Protein AF-A0A432G7M2-F1 (afdb_monomer_lite)

pLDDT: mean 90.95, std 13.34, range [47.59, 98.5]

Radius of gyration: 16.48 Å; chains: 1; bounding box: 53×27×37 Å

Sequence (87 aa):
RYYGSASSTPVSVFPTLIKLSKHHLSKLDNRGREVNFERLLGEIIDGIGDFPTHLSLEDQGRFAIGYYHQRQDFFKKREPETQGENP

Secondary structure (DSSP, 8-state):
--HHHHHH-HHHHHHHHHHHHHHHHTT-S-HHHHHHHHHHHHHHHHT-----S---HHHHHHHHHHHHHHHHHHHS-----------

Structure (mmCIF, N/CA/C/O backbone):
data_AF-A0A432G7M2-F1
#
_entry.id   AF-A0A432G7M2-F1
#
loop_
_atom_site.group_PDB
_atom_site.id
_atom_site.type_symbol
_atom_site.label_atom_id
_atom_site.label_alt_id
_atom_site.label_comp_id
_atom_site.label_asym_id
_atom_site.label_entity_id
_atom_site.label_seq_id
_atom_site.pdbx_PDB_ins_code
_atom_site.Cartn_x
_atom_site.Cartn_y
_atom_site.Cartn_z
_atom_site.occupancy
_atom_site.B_iso_or_equiv
_atom_site.auth_seq_id
_atom_site.auth_comp_id
_atom_site.auth_asym_id
_atom_site.auth_atom_id
_atom_site.pdbx_PDB_model_num
ATOM 1 N N . ARG A 1 1 ? 9.802 4.537 5.353 1.00 77.62 1 ARG A N 1
ATOM 2 C CA . ARG A 1 1 ? 11.012 3.680 5.253 1.00 77.62 1 ARG A CA 1
ATOM 3 C C . ARG A 1 1 ? 10.916 2.643 4.130 1.00 77.62 1 ARG A C 1
ATOM 5 O O . ARG A 1 1 ? 11.875 2.532 3.391 1.00 77.62 1 ARG A O 1
ATOM 12 N N . TYR A 1 2 ? 9.793 1.938 3.954 1.00 95.19 2 TYR A N 1
ATOM 13 C CA . TYR A 1 2 ? 9.667 0.841 2.973 1.00 95.19 2 TYR A CA 1
ATOM 14 C C . TYR A 1 2 ? 9.069 1.219 1.612 1.00 95.19 2 TYR A C 1
ATOM 16 O O . TYR A 1 2 ? 8.899 0.351 0.769 1.00 95.19 2 TYR A O 1
ATO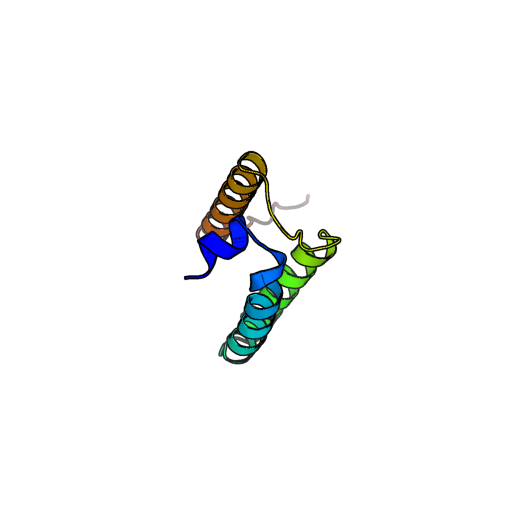M 24 N N . TYR A 1 3 ? 8.740 2.494 1.390 1.00 96.69 3 TYR A N 1
ATOM 25 C CA . TYR A 1 3 ? 8.066 2.923 0.164 1.00 96.69 3 TYR A CA 1
ATOM 26 C C . TYR A 1 3 ? 8.891 2.608 -1.091 1.00 96.69 3 TYR A C 1
ATOM 28 O O . TYR A 1 3 ? 8.375 1.980 -2.002 1.00 96.69 3 TYR A O 1
ATOM 36 N N . GLY A 1 4 ? 10.181 2.966 -1.105 1.00 96.81 4 GLY A N 1
ATOM 37 C CA . GLY A 1 4 ? 11.030 2.748 -2.280 1.00 96.81 4 GLY A CA 1
ATOM 38 C C . GLY A 1 4 ? 11.187 1.270 -2.647 1.00 96.81 4 GLY A C 1
ATOM 39 O O . GLY A 1 4 ? 11.095 0.920 -3.818 1.00 96.81 4 GLY A O 1
ATOM 40 N N . SER A 1 5 ? 11.362 0.384 -1.662 1.00 96.88 5 SER A N 1
ATOM 41 C CA . SER A 1 5 ? 11.409 -1.062 -1.918 1.00 96.88 5 SER A CA 1
ATOM 42 C C . SER A 1 5 ? 10.032 -1.630 -2.267 1.00 96.88 5 SER A C 1
ATOM 44 O O . SER A 1 5 ? 9.947 -2.536 -3.078 1.00 96.88 5 SER A O 1
ATOM 46 N N . ALA A 1 6 ? 8.942 -1.088 -1.716 1.00 97.62 6 ALA A N 1
ATOM 47 C CA . ALA A 1 6 ? 7.590 -1.539 -2.050 1.00 97.62 6 ALA A CA 1
ATOM 48 C C . ALA A 1 6 ? 7.205 -1.179 -3.486 1.00 97.62 6 ALA A C 1
ATOM 50 O O . ALA A 1 6 ? 6.558 -1.981 -4.148 1.00 97.62 6 ALA A O 1
ATOM 51 N N . SER A 1 7 ? 7.633 -0.012 -3.972 1.00 97.81 7 SER A N 1
ATOM 52 C CA . SER A 1 7 ? 7.382 0.401 -5.349 1.00 97.81 7 SER A CA 1
ATOM 53 C C . SER A 1 7 ? 8.343 -0.253 -6.343 1.00 97.81 7 SER A C 1
ATOM 55 O O . SER A 1 7 ? 7.955 -0.443 -7.480 1.00 97.81 7 SER A O 1
ATOM 57 N N . SER A 1 8 ? 9.577 -0.608 -5.965 1.00 97.69 8 SER A N 1
ATOM 58 C CA . SER A 1 8 ? 10.563 -1.180 -6.907 1.00 97.69 8 SER A CA 1
ATOM 59 C C . SER A 1 8 ? 10.671 -2.705 -6.874 1.00 97.69 8 SER A C 1
ATOM 61 O O . SER A 1 8 ? 10.78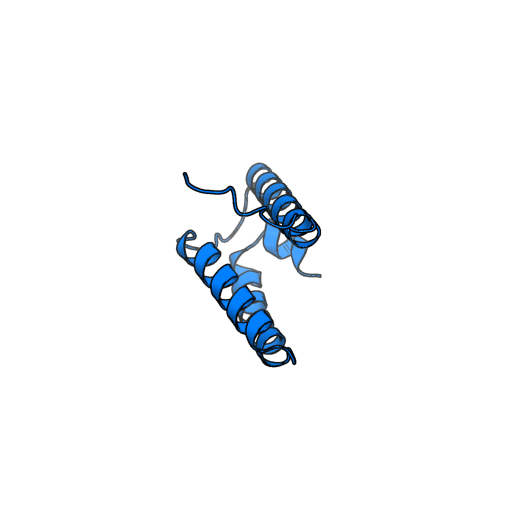9 -3.315 -7.934 1.00 97.69 8 SER A O 1
ATOM 63 N N . THR A 1 9 ? 10.621 -3.326 -5.691 1.00 97.88 9 THR A N 1
ATOM 64 C CA . THR A 1 9 ? 10.783 -4.775 -5.466 1.00 97.88 9 THR A CA 1
ATOM 65 C C . THR A 1 9 ? 9.726 -5.337 -4.500 1.00 97.88 9 THR A C 1
ATOM 67 O O . THR A 1 9 ? 10.062 -5.769 -3.387 1.00 97.88 9 THR A O 1
ATOM 70 N N . PRO A 1 10 ? 8.436 -5.364 -4.895 1.00 97.56 10 PRO A N 1
ATOM 71 C CA . PRO A 1 10 ? 7.316 -5.695 -4.008 1.00 97.56 10 PRO A CA 1
ATOM 72 C C . PRO A 1 10 ? 7.503 -6.982 -3.194 1.00 97.56 10 PRO A C 1
ATOM 74 O O . PRO A 1 10 ? 7.336 -6.968 -1.968 1.00 97.56 10 PRO A O 1
ATOM 77 N N . VAL A 1 11 ? 7.916 -8.075 -3.847 1.00 97.56 11 VAL A N 1
ATOM 78 C CA . VAL A 1 11 ? 8.076 -9.394 -3.207 1.00 97.56 11 VAL A CA 1
ATOM 79 C C . VAL A 1 11 ? 9.016 -9.367 -1.996 1.00 97.56 11 VAL A C 1
ATOM 81 O O . VAL A 1 11 ? 8.824 -10.111 -1.037 1.00 97.56 11 VAL A O 1
ATOM 84 N N . SER A 1 12 ? 10.015 -8.479 -2.004 1.00 96.81 12 SER A N 1
ATOM 85 C CA . SER A 1 12 ? 11.035 -8.407 -0.955 1.00 96.81 12 SER A CA 1
ATOM 86 C C . SER A 1 12 ? 10.521 -7.792 0.350 1.00 96.81 12 SER A C 1
ATOM 88 O O . SER A 1 12 ? 11.118 -7.996 1.408 1.00 96.81 12 SER A O 1
ATOM 90 N N . VAL A 1 13 ? 9.419 -7.032 0.300 1.00 97.69 13 VAL A N 1
ATOM 91 C CA . VAL A 1 13 ? 9.003 -6.176 1.419 1.00 97.69 13 VAL A CA 1
ATOM 92 C C . VAL A 1 13 ? 7.549 -6.353 1.839 1.00 97.69 13 VAL A C 1
ATOM 94 O O . VAL A 1 13 ? 7.265 -6.263 3.036 1.00 97.69 13 VAL A O 1
ATOM 97 N N . PHE A 1 14 ? 6.627 -6.651 0.916 1.00 97.06 14 PHE A N 1
ATOM 98 C CA . PHE A 1 14 ? 5.209 -6.803 1.256 1.00 97.06 14 PHE A CA 1
ATOM 99 C C . PHE A 1 14 ? 4.921 -7.915 2.275 1.00 97.06 14 PHE A C 1
ATOM 101 O O . PHE A 1 14 ? 4.142 -7.646 3.192 1.00 97.06 14 PHE A O 1
ATOM 108 N N . PRO A 1 15 ? 5.586 -9.092 2.250 1.00 95.44 15 PRO A N 1
ATOM 109 C CA . PRO A 1 15 ? 5.406 -10.097 3.302 1.00 95.44 15 PRO A CA 1
ATOM 110 C C . PRO A 1 15 ? 5.714 -9.548 4.703 1.00 95.44 15 PRO A C 1
ATOM 112 O O . PRO A 1 15 ? 4.979 -9.788 5.663 1.00 95.44 15 PRO A O 1
ATOM 115 N N . THR A 1 16 ? 6.772 -8.740 4.814 1.00 96.75 16 THR A N 1
ATOM 116 C CA . THR A 1 16 ? 7.153 -8.085 6.071 1.00 96.75 16 THR A CA 1
ATOM 117 C C . THR A 1 16 ? 6.132 -7.021 6.469 1.00 96.75 16 THR A C 1
ATOM 119 O O . THR A 1 16 ? 5.713 -6.985 7.624 1.00 96.75 16 THR A O 1
ATOM 122 N N . LEU A 1 17 ? 5.691 -6.178 5.528 1.00 96.12 17 LEU A N 1
ATOM 123 C CA . LEU A 1 17 ? 4.690 -5.139 5.793 1.00 96.12 17 LEU A CA 1
ATOM 124 C C . LEU A 1 17 ? 3.351 -5.724 6.249 1.00 96.12 17 LEU A C 1
ATOM 126 O O . LEU A 1 17 ? 2.771 -5.200 7.194 1.00 96.12 17 LEU A O 1
ATOM 130 N N . ILE A 1 18 ? 2.893 -6.821 5.644 1.00 95.56 18 ILE A N 1
ATOM 131 C CA . ILE A 1 18 ? 1.651 -7.508 6.031 1.00 95.56 18 ILE A CA 1
ATOM 132 C C . ILE A 1 18 ? 1.781 -8.120 7.432 1.00 95.56 18 ILE A C 1
ATOM 134 O O . ILE A 1 18 ? 0.857 -8.054 8.240 1.00 95.56 18 ILE A O 1
ATOM 138 N N . LYS A 1 19 ? 2.940 -8.695 7.775 1.00 95.38 19 LYS A N 1
ATOM 139 C CA . LYS A 1 19 ? 3.174 -9.199 9.136 1.00 95.38 19 LYS A CA 1
ATOM 140 C C . LYS A 1 19 ? 3.157 -8.066 10.167 1.00 95.38 19 LYS A C 1
ATOM 142 O O . LYS A 1 19 ? 2.564 -8.209 11.235 1.00 95.38 19 LYS A O 1
ATOM 147 N N . LEU A 1 20 ? 3.802 -6.945 9.846 1.00 95.81 20 LEU A N 1
ATOM 148 C CA . LEU A 1 20 ? 3.833 -5.769 10.712 1.00 95.81 20 LEU A CA 1
ATOM 149 C C . LEU A 1 20 ? 2.449 -5.130 10.847 1.00 95.81 20 LEU A C 1
ATOM 151 O O . LEU A 1 20 ? 2.089 -4.739 11.955 1.00 95.81 20 LEU A O 1
ATOM 155 N N . SER A 1 21 ? 1.663 -5.057 9.767 1.00 93.88 21 SER A N 1
ATOM 156 C CA . SER A 1 21 ? 0.318 -4.480 9.808 1.00 93.88 21 SER A CA 1
ATOM 157 C C . SER A 1 21 ? -0.565 -5.235 10.794 1.00 93.88 21 SER A C 1
ATOM 159 O O . SER A 1 21 ? -1.118 -4.598 11.681 1.00 93.88 21 SER A O 1
ATOM 161 N N . LYS A 1 22 ? -0.591 -6.574 10.753 1.00 92.06 22 LYS A N 1
ATOM 162 C CA . LYS A 1 22 ? -1.340 -7.400 11.719 1.00 92.06 22 LYS A CA 1
ATOM 163 C C . LYS A 1 22 ? -0.969 -7.089 13.173 1.00 92.06 22 LYS A C 1
ATO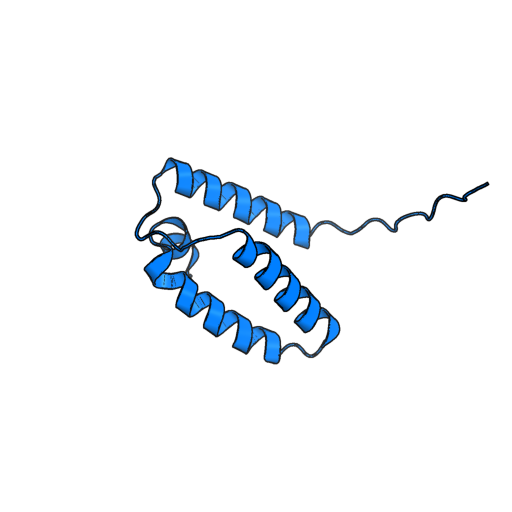M 165 O O . LYS A 1 22 ? -1.842 -6.866 14.002 1.00 92.06 22 LYS A O 1
ATOM 170 N N . HIS A 1 23 ? 0.328 -7.006 13.475 1.00 93.81 23 HIS A N 1
ATOM 171 C CA . HIS A 1 23 ? 0.804 -6.678 14.824 1.00 93.81 23 HIS A CA 1
ATOM 172 C C . HIS A 1 23 ? 0.472 -5.237 15.257 1.00 93.81 23 HIS A C 1
ATOM 174 O O . HIS A 1 23 ? 0.312 -4.969 16.445 1.00 93.81 23 HIS A O 1
ATOM 180 N N . HIS A 1 24 ? 0.399 -4.286 14.324 1.00 94.12 24 HIS A N 1
ATOM 181 C CA . HIS A 1 24 ? -0.025 -2.920 14.635 1.00 94.12 24 HIS A CA 1
ATOM 182 C C . HIS A 1 24 ? -1.541 -2.812 14.812 1.00 94.12 24 HIS A C 1
ATOM 184 O O . HIS A 1 24 ? -1.987 -2.114 15.720 1.00 94.12 24 HIS A O 1
ATOM 190 N N . LEU A 1 25 ? -2.319 -3.514 13.985 1.00 94.31 25 LEU A N 1
ATOM 191 C CA . LEU A 1 25 ? -3.777 -3.546 14.066 1.00 94.31 25 LEU A CA 1
ATOM 192 C C . LEU A 1 25 ? -4.246 -4.123 15.404 1.00 94.31 25 LEU A C 1
ATOM 194 O O . LEU A 1 25 ? -5.073 -3.496 16.060 1.00 94.31 25 LEU A O 1
ATOM 198 N N . SER A 1 26 ? -3.615 -5.198 15.885 1.00 92.12 26 SER A N 1
ATOM 199 C CA . SER A 1 26 ? -3.940 -5.802 17.186 1.00 92.12 26 SER A CA 1
ATOM 200 C C . SER A 1 26 ? -3.652 -4.903 18.398 1.00 92.12 26 SER A C 1
ATOM 202 O O . SER A 1 26 ? -3.963 -5.273 19.527 1.00 92.12 26 SER A O 1
ATOM 204 N N . LYS A 1 27 ? -2.979 -3.761 18.199 1.00 94.94 27 LYS A N 1
ATOM 205 C C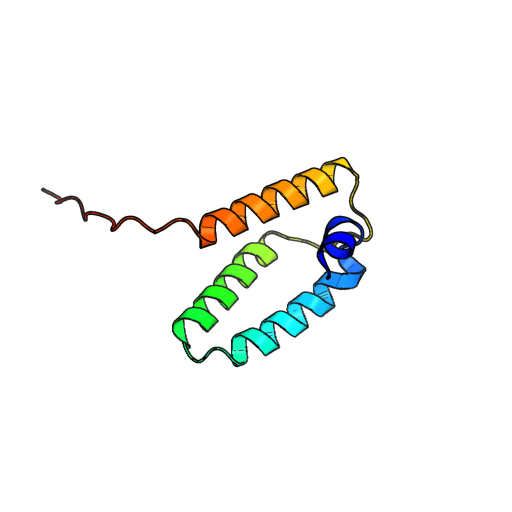A . LYS A 1 27 ? -2.683 -2.764 19.242 1.00 94.94 27 LYS A CA 1
ATOM 206 C C . LYS A 1 27 ? -3.601 -1.547 19.181 1.00 94.94 27 LYS A C 1
ATOM 208 O O . LYS A 1 27 ? -3.386 -0.596 19.924 1.00 94.94 27 LYS A O 1
ATOM 213 N N . LEU A 1 28 ? -4.572 -1.527 18.271 1.00 94.50 28 LEU A N 1
ATOM 214 C CA . LEU A 1 28 ? -5.549 -0.451 18.215 1.00 94.50 28 LEU A CA 1
ATOM 215 C C . LEU A 1 28 ? -6.546 -0.599 19.366 1.00 94.50 28 LEU A C 1
ATOM 217 O O . LEU A 1 28 ? -7.210 -1.621 19.489 1.00 94.50 28 LEU A O 1
ATOM 221 N N . ASP A 1 29 ? -6.738 0.466 20.142 1.00 94.75 29 ASP A N 1
ATOM 222 C CA . ASP A 1 29 ? -7.722 0.474 21.237 1.00 94.75 29 ASP A CA 1
ATOM 223 C C . ASP A 1 29 ? -9.176 0.393 20.734 1.00 94.75 29 ASP A C 1
ATOM 225 O O . ASP A 1 29 ? -10.100 0.059 21.472 1.00 94.75 29 ASP A O 1
ATOM 229 N N . ASN A 1 30 ? -9.404 0.728 19.460 1.00 95.75 30 ASN A N 1
ATOM 230 C CA . ASN A 1 30 ? -10.723 0.706 18.841 1.00 95.75 30 ASN A CA 1
ATOM 231 C C . ASN A 1 30 ? -10.877 -0.529 17.947 1.00 95.75 30 ASN A C 1
ATOM 233 O O . ASN A 1 30 ? -10.434 -0.530 16.794 1.00 95.75 30 ASN A O 1
ATOM 237 N N . ARG A 1 31 ? -11.600 -1.526 18.465 1.00 93.38 31 ARG A N 1
ATOM 238 C CA . ARG A 1 31 ? -11.887 -2.789 17.773 1.00 93.38 31 ARG A CA 1
ATOM 239 C C . ARG A 1 31 ? -12.596 -2.601 16.428 1.00 93.38 31 ARG A C 1
ATOM 241 O O . ARG A 1 31 ? -12.317 -3.324 15.481 1.00 93.38 31 ARG A O 1
ATOM 248 N N . GLY A 1 32 ? -13.480 -1.609 16.309 1.00 95.94 32 GLY A N 1
ATOM 249 C CA . GLY A 1 32 ? -14.153 -1.302 15.044 1.00 95.94 32 GLY A CA 1
ATOM 250 C C . GLY A 1 32 ? -13.181 -0.812 13.965 1.00 95.94 32 GLY A C 1
ATOM 251 O O . GLY A 1 32 ? -13.276 -1.226 12.812 1.00 95.94 32 GLY A O 1
ATOM 252 N N . ARG A 1 33 ? -12.203 0.030 14.329 1.00 94.50 33 ARG A N 1
ATOM 253 C CA . ARG A 1 33 ? -11.145 0.467 13.401 1.00 94.50 33 ARG A CA 1
ATOM 254 C C . ARG A 1 33 ? -10.231 -0.679 12.992 1.00 94.50 33 ARG A C 1
ATOM 256 O O . ARG A 1 33 ? -9.870 -0.750 11.823 1.00 94.50 33 ARG A O 1
ATOM 263 N N . GLU A 1 34 ? -9.889 -1.559 13.925 1.00 95.81 34 GLU A N 1
ATOM 264 C CA . GLU A 1 34 ? -9.113 -2.765 13.635 1.00 95.81 34 GLU A CA 1
ATOM 265 C C . GLU A 1 34 ? -9.803 -3.627 12.569 1.00 95.81 34 GLU A C 1
ATOM 267 O O . GLU A 1 34 ? -9.231 -3.841 11.503 1.00 95.81 34 GLU A O 1
ATOM 272 N N . VAL A 1 35 ? -11.067 -4.004 12.797 1.00 95.94 35 VAL A N 1
ATOM 273 C CA . VAL A 1 35 ? -11.862 -4.807 11.850 1.00 95.94 35 VAL A CA 1
ATOM 274 C C . VAL A 1 35 ? -11.987 -4.115 10.489 1.00 95.94 35 VAL A C 1
ATOM 276 O O . VAL A 1 35 ? -11.843 -4.756 9.450 1.00 95.94 35 VAL A O 1
ATOM 279 N N . ASN A 1 36 ? -12.213 -2.799 10.469 1.00 96.06 36 ASN A N 1
ATOM 280 C CA . ASN A 1 36 ? -12.327 -2.047 9.219 1.00 96.06 36 ASN A CA 1
ATOM 281 C C . ASN A 1 36 ? -11.031 -2.062 8.397 1.00 96.06 36 ASN A C 1
ATOM 283 O O . ASN A 1 36 ? -11.094 -2.200 7.176 1.00 96.06 36 ASN A O 1
ATOM 287 N N . PHE A 1 37 ? -9.868 -1.923 9.038 1.00 96.06 37 PHE A N 1
ATOM 288 C CA . PHE A 1 37 ? -8.587 -1.981 8.337 1.00 96.06 37 PHE A 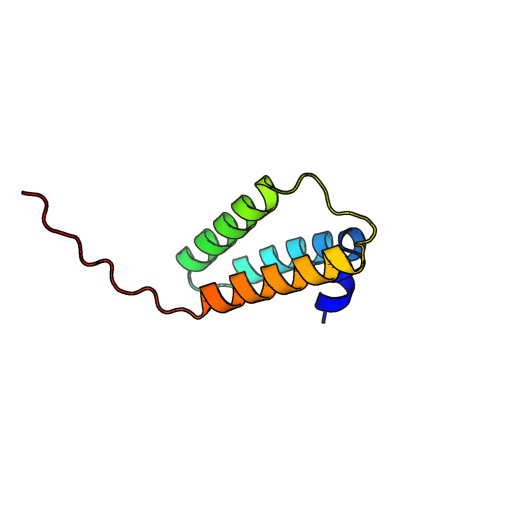CA 1
ATOM 289 C C . PHE A 1 37 ? -8.214 -3.401 7.908 1.00 96.06 37 PHE A C 1
ATOM 291 O O . PHE A 1 37 ? -7.660 -3.561 6.822 1.00 96.06 37 PHE A O 1
ATOM 298 N N . GLU A 1 38 ? -8.535 -4.424 8.707 1.00 95.81 38 GLU A N 1
ATOM 299 C CA . GLU A 1 38 ? -8.359 -5.822 8.296 1.00 95.81 38 GLU A CA 1
ATOM 300 C C . GLU A 1 38 ? -9.206 -6.150 7.065 1.00 95.81 38 GLU A C 1
ATOM 302 O O . GLU A 1 38 ? -8.686 -6.717 6.103 1.00 95.81 38 GLU A O 1
ATOM 307 N N . ARG A 1 39 ? -10.478 -5.725 7.052 1.00 96.81 39 ARG A N 1
ATOM 308 C CA . ARG A 1 39 ? -11.369 -5.892 5.897 1.00 96.81 39 ARG A CA 1
ATOM 309 C C . ARG A 1 39 ? -10.821 -5.182 4.660 1.00 96.81 39 ARG A C 1
ATOM 311 O O . ARG A 1 39 ? -10.717 -5.806 3.613 1.00 96.81 39 ARG A O 1
ATOM 318 N N . LEU A 1 40 ? -10.420 -3.914 4.791 1.00 96.62 40 LEU A N 1
ATOM 319 C CA . LEU A 1 40 ? -9.856 -3.146 3.677 1.00 96.62 40 LEU A CA 1
ATOM 320 C C . LEU A 1 40 ? -8.590 -3.804 3.107 1.00 96.62 40 LEU A C 1
ATOM 322 O O . LEU A 1 40 ? -8.421 -3.872 1.894 1.00 96.62 40 LEU A O 1
ATOM 326 N N . LEU A 1 41 ? -7.698 -4.299 3.972 1.00 95.94 41 LEU A N 1
ATOM 327 C CA . LEU A 1 41 ? -6.508 -5.021 3.527 1.00 95.94 41 LEU A CA 1
ATOM 328 C C . LEU A 1 41 ? -6.887 -6.305 2.778 1.00 95.94 41 LEU A C 1
ATOM 330 O O . LEU A 1 41 ? -6.297 -6.584 1.739 1.00 95.94 41 LEU A O 1
ATOM 334 N N . GLY A 1 42 ? -7.863 -7.062 3.287 1.00 95.69 42 GLY A N 1
ATOM 335 C CA . GLY A 1 42 ? -8.374 -8.266 2.634 1.00 95.69 42 GLY A CA 1
ATOM 336 C C . GLY A 1 42 ? -8.934 -7.985 1.240 1.00 95.69 42 GLY A C 1
ATOM 337 O O . GLY A 1 42 ? -8.530 -8.643 0.291 1.00 95.69 42 GLY A O 1
ATOM 338 N N . GLU A 1 43 ? -9.779 -6.963 1.103 1.00 96.88 43 GLU A N 1
ATOM 339 C CA . GLU A 1 43 ? -10.394 -6.565 -0.174 1.00 96.88 43 GLU A CA 1
ATOM 340 C C . GLU A 1 43 ? -9.364 -6.154 -1.229 1.00 96.88 43 GLU A C 1
ATOM 342 O O . GLU A 1 43 ? -9.496 -6.507 -2.396 1.00 96.88 43 GLU A O 1
ATOM 347 N N . ILE A 1 44 ? -8.313 -5.435 -0.826 1.00 95.69 44 ILE A N 1
ATOM 348 C CA . ILE A 1 44 ? -7.238 -5.048 -1.748 1.00 95.69 44 ILE A CA 1
ATOM 349 C C . ILE A 1 44 ? -6.427 -6.274 -2.181 1.00 95.69 44 ILE A C 1
ATOM 351 O O . ILE A 1 44 ? -6.101 -6.402 -3.358 1.00 95.69 44 ILE A O 1
ATOM 355 N N . ILE A 1 45 ? -6.077 -7.159 -1.241 1.00 94.69 45 ILE A N 1
ATOM 356 C CA . ILE A 1 45 ? -5.249 -8.341 -1.523 1.00 94.69 45 ILE A CA 1
ATOM 357 C C . ILE A 1 45 ? -6.005 -9.376 -2.362 1.00 94.69 45 ILE A C 1
ATOM 359 O O . ILE A 1 45 ? -5.377 -10.024 -3.189 1.00 94.69 45 ILE A O 1
ATOM 363 N N . ASP A 1 46 ? -7.324 -9.502 -2.206 1.00 96.44 46 ASP A N 1
ATOM 364 C CA . ASP A 1 46 ? -8.159 -10.414 -3.006 1.00 96.44 46 ASP A CA 1
ATOM 365 C C . ASP A 1 46 ? -8.060 -10.130 -4.517 1.00 96.44 46 ASP A C 1
ATOM 367 O O . ASP A 1 46 ? -8.063 -11.043 -5.338 1.00 96.44 46 ASP A O 1
ATOM 371 N N . GLY A 1 47 ? -7.867 -8.861 -4.891 1.00 94.50 47 GLY A N 1
ATOM 372 C CA . GLY A 1 47 ? -7.641 -8.450 -6.279 1.00 94.50 47 GLY A CA 1
ATOM 373 C C . GLY A 1 47 ? -6.209 -8.643 -6.796 1.00 94.50 47 GLY A C 1
ATOM 374 O O . GLY A 1 47 ? -5.938 -8.300 -7.947 1.00 94.50 47 GLY A O 1
ATOM 375 N N . ILE A 1 48 ? -5.276 -9.138 -5.976 1.00 93.00 48 ILE A N 1
ATOM 376 C CA . ILE A 1 48 ? -3.849 -9.256 -6.308 1.00 93.00 48 ILE A CA 1
ATOM 377 C C . ILE A 1 48 ? -3.454 -10.735 -6.341 1.00 93.00 48 ILE A C 1
ATOM 379 O O . ILE A 1 48 ? -3.423 -11.406 -5.314 1.00 93.00 48 ILE A O 1
ATOM 383 N N . GLY A 1 49 ? -3.097 -11.238 -7.528 1.00 93.56 49 GLY A N 1
ATOM 384 C CA . GLY A 1 49 ? -2.702 -12.640 -7.707 1.00 93.56 49 GLY A CA 1
ATOM 385 C C . GLY A 1 49 ? -1.351 -12.990 -7.073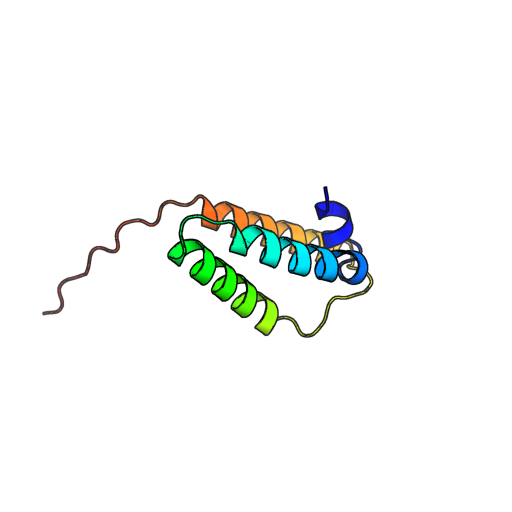 1.00 93.56 49 GLY A C 1
ATOM 386 O O . GLY A 1 49 ? -1.218 -14.027 -6.425 1.00 93.56 49 GLY A O 1
ATOM 387 N N . ASP A 1 50 ? -0.348 -12.130 -7.242 1.00 94.62 50 ASP A N 1
ATOM 388 C CA . ASP A 1 50 ? 0.991 -12.296 -6.682 1.00 94.62 50 ASP A CA 1
ATOM 389 C C . ASP A 1 50 ? 1.714 -10.949 -6.485 1.00 94.62 50 ASP A C 1
ATOM 391 O O . ASP A 1 50 ? 1.252 -9.888 -6.910 1.00 94.62 50 ASP A O 1
ATOM 395 N N . PHE A 1 51 ? 2.860 -10.981 -5.793 1.00 96.06 51 PHE A N 1
ATOM 396 C CA . PHE A 1 51 ? 3.760 -9.830 -5.698 1.00 96.06 51 PHE A CA 1
ATOM 397 C C . PHE A 1 51 ? 4.949 -10.025 -6.643 1.00 96.06 51 PHE A C 1
ATOM 399 O O . PHE A 1 51 ? 5.739 -10.949 -6.422 1.00 96.06 51 PHE A O 1
ATOM 406 N N . PRO A 1 52 ? 5.143 -9.145 -7.641 1.00 96.56 52 PRO A N 1
ATOM 407 C CA . PRO A 1 52 ? 6.223 -9.305 -8.601 1.00 96.56 52 PRO A CA 1
ATOM 408 C C . PRO A 1 52 ? 7.592 -9.047 -7.960 1.00 96.56 52 PRO A C 1
ATOM 410 O O . PRO A 1 52 ? 7.729 -8.325 -6.962 1.00 96.56 52 PRO A O 1
ATOM 413 N N . THR A 1 53 ? 8.633 -9.625 -8.562 1.00 97.62 53 THR A N 1
ATOM 414 C CA . THR A 1 53 ? 10.026 -9.438 -8.127 1.00 97.62 53 THR A CA 1
ATOM 415 C C . THR A 1 53 ? 10.501 -8.004 -8.335 1.00 97.62 53 THR A C 1
ATOM 417 O O . THR A 1 53 ? 11.192 -7.462 -7.472 1.00 97.62 53 THR A O 1
ATOM 420 N N . HIS A 1 54 ? 10.077 -7.382 -9.437 1.00 98.19 54 HIS A N 1
ATOM 421 C CA . HIS A 1 54 ? 10.372 -6.002 -9.799 1.00 98.19 54 HIS A CA 1
ATOM 422 C C . HIS A 1 54 ? 9.174 -5.351 -10.493 1.00 98.19 54 HIS A C 1
ATOM 424 O O . HIS A 1 54 ? 8.443 -6.020 -11.220 1.00 98.19 54 HIS A O 1
ATOM 430 N N . LEU A 1 55 ? 9.012 -4.040 -10.313 1.00 97.88 55 LEU A N 1
ATOM 431 C CA . LEU A 1 55 ? 8.085 -3.226 -11.103 1.00 97.88 55 LEU A CA 1
ATOM 432 C C . LEU A 1 55 ? 8.845 -2.374 -12.122 1.00 97.88 55 LEU A C 1
ATOM 434 O O . LEU A 1 55 ? 9.911 -1.827 -11.817 1.00 97.88 55 LEU A O 1
ATOM 438 N N . SER A 1 56 ? 8.271 -2.225 -13.318 1.00 98.25 56 SER A N 1
ATOM 439 C CA . SER A 1 56 ? 8.762 -1.277 -14.322 1.00 98.25 56 SER A CA 1
ATOM 440 C C . SER A 1 56 ? 8.685 0.165 -13.793 1.00 98.25 56 SER A C 1
ATOM 442 O O . SER A 1 56 ? 8.004 0.438 -12.804 1.00 98.25 56 SER A O 1
ATOM 444 N N . LEU A 1 57 ? 9.366 1.122 -14.435 1.00 98.06 57 LEU A N 1
ATOM 445 C CA . LEU A 1 57 ? 9.242 2.537 -14.045 1.00 98.06 57 LEU A CA 1
ATOM 446 C C . LEU A 1 57 ? 7.810 3.065 -14.219 1.00 98.06 57 LEU A C 1
ATOM 448 O O . LEU A 1 57 ? 7.357 3.893 -13.429 1.00 98.06 57 LEU A O 1
ATOM 452 N N . GLU A 1 58 ? 7.088 2.572 -15.225 1.00 98.50 58 GLU A N 1
ATOM 453 C CA . GLU A 1 58 ? 5.685 2.925 -15.437 1.00 98.50 58 GLU A CA 1
ATOM 454 C C . GLU A 1 58 ? 4.810 2.397 -14.292 1.00 98.50 58 GLU A C 1
ATOM 456 O O . GLU A 1 58 ? 4.036 3.154 -13.702 1.00 98.50 58 GLU A O 1
ATOM 461 N N . ASP A 1 59 ? 4.988 1.132 -13.907 1.00 98.06 59 ASP A N 1
ATOM 462 C CA . ASP A 1 59 ? 4.233 0.527 -12.805 1.00 98.06 59 ASP A CA 1
ATOM 463 C C . ASP A 1 59 ? 4.614 1.118 -11.447 1.00 98.06 59 ASP A C 1
ATOM 465 O O . ASP A 1 59 ? 3.761 1.262 -10.575 1.00 98.06 59 ASP A O 1
ATOM 469 N N . GLN A 1 60 ? 5.866 1.547 -11.274 1.00 98.44 60 GLN A N 1
ATOM 470 C CA . GLN A 1 60 ? 6.292 2.363 -10.134 1.00 98.44 60 GLN A CA 1
ATOM 471 C C . GLN A 1 60 ? 5.517 3.686 -10.064 1.00 98.44 60 GLN A C 1
ATOM 473 O O . GLN A 1 60 ? 5.100 4.108 -8.981 1.00 98.44 60 GLN A O 1
ATOM 478 N N . GLY A 1 61 ? 5.277 4.324 -11.213 1.00 98.44 61 GLY A N 1
ATOM 479 C CA . GLY A 1 61 ? 4.405 5.491 -11.322 1.00 98.44 61 GLY A CA 1
ATOM 480 C C . GLY A 1 61 ? 2.960 5.169 -10.933 1.00 98.44 61 GLY A C 1
ATOM 481 O O . GLY A 1 61 ? 2.377 5.864 -10.100 1.00 98.44 61 GLY A O 1
ATOM 482 N N . ARG A 1 62 ? 2.394 4.075 -11.460 1.00 98.31 62 ARG A N 1
ATOM 483 C CA . ARG A 1 62 ? 1.029 3.616 -11.127 1.00 98.31 62 ARG A CA 1
ATOM 484 C C . ARG A 1 62 ? 0.879 3.288 -9.642 1.00 98.31 62 ARG A C 1
ATOM 486 O O . ARG A 1 62 ? -0.107 3.691 -9.026 1.00 98.31 62 ARG A O 1
ATOM 493 N N . PHE A 1 63 ? 1.881 2.643 -9.048 1.00 97.62 63 PHE A N 1
ATOM 494 C CA . PHE A 1 63 ? 1.961 2.381 -7.614 1.00 97.62 63 PHE A CA 1
ATOM 495 C C . PHE A 1 63 ? 1.873 3.681 -6.810 1.00 97.62 63 PHE A C 1
ATOM 497 O O . PHE A 1 63 ? 1.094 3.778 -5.861 1.00 97.62 63 PHE A O 1
ATOM 504 N N . ALA A 1 64 ? 2.642 4.700 -7.205 1.00 98.12 64 ALA A N 1
ATOM 505 C CA . ALA A 1 64 ? 2.632 5.991 -6.532 1.00 98.12 64 ALA A CA 1
ATOM 506 C C . ALA A 1 64 ? 1.265 6.676 -6.625 1.00 98.12 64 ALA A C 1
ATOM 508 O O . ALA A 1 64 ? 0.743 7.145 -5.613 1.00 98.12 64 ALA A O 1
ATOM 509 N N . ILE A 1 65 ? 0.658 6.682 -7.814 1.00 98.44 65 ILE A N 1
ATOM 510 C CA . ILE A 1 65 ? -0.682 7.238 -8.031 1.00 98.44 65 ILE A CA 1
ATOM 511 C C . ILE A 1 65 ? -1.699 6.544 -7.114 1.00 98.44 65 ILE A C 1
ATOM 513 O O . ILE A 1 65 ? -2.391 7.218 -6.349 1.00 98.44 65 ILE A O 1
ATOM 517 N N . GLY A 1 66 ? -1.737 5.208 -7.117 1.00 97.38 66 GLY A N 1
ATOM 518 C CA . GLY A 1 66 ? -2.637 4.429 -6.262 1.00 97.38 66 GLY A CA 1
ATOM 519 C C . GLY A 1 66 ? -2.426 4.700 -4.769 1.00 97.38 66 GLY A C 1
ATOM 520 O O . GLY A 1 66 ? -3.391 4.915 -4.033 1.00 97.38 66 GLY A O 1
ATOM 521 N N . TYR A 1 67 ? -1.168 4.784 -4.324 1.00 97.44 67 TYR A N 1
ATOM 522 C CA . TYR A 1 67 ? -0.829 5.133 -2.943 1.00 97.44 67 TYR A CA 1
ATOM 523 C C . TYR A 1 67 ? -1.395 6.500 -2.538 1.00 97.44 67 TYR A C 1
ATOM 525 O O . TYR A 1 67 ? -2.020 6.622 -1.481 1.00 97.44 67 TYR A O 1
ATOM 533 N N . TYR A 1 68 ? -1.196 7.535 -3.359 1.00 97.62 68 TYR A N 1
ATOM 534 C CA . TYR A 1 68 ? -1.673 8.880 -3.034 1.00 97.62 68 TYR A CA 1
ATOM 535 C C . TYR A 1 68 ? -3.193 9.015 -3.155 1.00 97.62 68 TYR A C 1
ATOM 537 O O . TYR A 1 68 ? -3.780 9.744 -2.356 1.00 97.62 68 TYR A O 1
ATOM 545 N N . HIS A 1 69 ? -3.842 8.272 -4.059 1.00 97.44 69 HIS A N 1
ATOM 546 C CA . HIS A 1 69 ? -5.303 8.171 -4.102 1.00 97.44 69 HIS A CA 1
ATOM 547 C C . HIS A 1 69 ? -5.861 7.623 -2.785 1.00 97.44 69 HIS A C 1
ATOM 549 O O . HIS A 1 69 ? -6.672 8.293 -2.144 1.00 97.44 69 HIS A O 1
ATOM 555 N N . GLN A 1 70 ? -5.379 6.459 -2.334 1.00 95.94 70 GLN A N 1
ATOM 556 C CA . GLN A 1 70 ? -5.853 5.839 -1.093 1.00 95.94 70 GLN A CA 1
ATOM 557 C C . GLN A 1 70 ? -5.516 6.687 0.138 1.00 95.94 70 GLN A C 1
ATOM 559 O O . GLN A 1 70 ? -6.323 6.816 1.060 1.00 95.94 70 GLN A O 1
ATOM 564 N N . ARG A 1 71 ? -4.326 7.300 0.160 1.00 95.19 71 ARG A N 1
ATOM 565 C CA . ARG A 1 71 ? -3.926 8.205 1.240 1.00 95.19 71 ARG A CA 1
ATOM 566 C C . ARG A 1 71 ? -4.871 9.395 1.331 1.00 95.19 71 ARG A C 1
ATOM 568 O O . ARG A 1 71 ? -5.306 9.718 2.429 1.00 95.19 71 ARG A O 1
ATOM 575 N N . GLN A 1 72 ? -5.171 10.042 0.206 1.00 96.69 72 GLN A N 1
ATOM 576 C CA . GLN A 1 72 ? -6.091 11.172 0.184 1.00 96.69 72 GLN A CA 1
ATOM 577 C C . GLN A 1 72 ? -7.497 10.749 0.614 1.00 96.69 72 GLN A C 1
ATOM 579 O O . GLN A 1 72 ? -8.139 11.486 1.357 1.00 96.69 72 GLN A O 1
ATOM 584 N N . ASP A 1 73 ? -7.959 9.571 0.192 1.00 94.81 73 ASP A N 1
ATOM 585 C CA . ASP A 1 73 ? -9.259 9.027 0.587 1.00 94.81 73 ASP A CA 1
ATOM 586 C C . ASP A 1 73 ? -9.408 8.904 2.114 1.00 94.81 73 ASP A C 1
ATOM 588 O O . ASP A 1 73 ? -10.418 9.327 2.669 1.00 94.81 73 ASP A O 1
ATOM 592 N N . PHE A 1 74 ? -8.356 8.484 2.827 1.00 92.81 74 PHE A N 1
ATOM 593 C CA . PHE A 1 74 ? -8.369 8.456 4.296 1.00 92.81 74 PHE A CA 1
ATOM 594 C C . PHE A 1 74 ? -8.473 9.834 4.970 1.00 92.81 74 PHE A C 1
ATOM 596 O O . PHE A 1 74 ? -8.887 9.907 6.127 1.00 92.81 74 PHE A O 1
ATOM 603 N N . PHE A 1 75 ? -8.078 10.919 4.296 1.00 92.06 75 PHE A N 1
ATOM 604 C CA . PHE A 1 75 ? -8.147 12.284 4.840 1.00 92.06 75 PHE A CA 1
ATOM 605 C C . PHE A 1 75 ? -9.398 13.048 4.417 1.00 92.06 75 PHE A C 1
ATOM 607 O O . PHE A 1 75 ? -9.730 14.065 5.034 1.00 92.06 75 PHE A O 1
ATOM 614 N N . LYS A 1 76 ? -10.098 12.593 3.375 1.00 91.00 76 LYS A N 1
ATOM 615 C CA . LYS A 1 76 ? -11.376 13.183 2.987 1.00 91.00 76 LYS A CA 1
ATOM 616 C C . LYS A 1 76 ? -12.377 12.950 4.119 1.00 91.00 76 LYS A C 1
ATOM 618 O O . LYS A 1 76 ? -12.595 11.823 4.560 1.00 91.00 76 LYS A O 1
ATOM 623 N N . LYS A 1 77 ? -12.997 14.028 4.609 1.00 75.38 77 LYS A N 1
ATOM 624 C CA . LYS A 1 77 ? -14.157 13.898 5.494 1.00 75.38 77 LYS A CA 1
ATOM 625 C C . LYS A 1 77 ? -15.260 13.213 4.699 1.00 75.38 77 LYS A C 1
ATOM 627 O O . LYS A 1 77 ? -15.583 13.658 3.602 1.00 75.38 77 LYS A O 1
ATOM 632 N N . ARG A 1 78 ? -15.835 12.152 5.261 1.00 68.94 78 ARG A N 1
ATOM 633 C CA . ARG A 1 78 ? -17.110 11.635 4.769 1.00 68.94 78 ARG A CA 1
ATOM 634 C C . ARG A 1 78 ? -18.154 12.706 5.056 1.00 68.94 78 ARG A C 1
ATOM 636 O O . ARG A 1 78 ? -18.355 13.057 6.219 1.00 68.94 78 ARG A O 1
ATOM 643 N N . GLU A 1 79 ? -18.731 13.279 4.007 1.00 61.81 79 GLU A N 1
ATOM 644 C CA . GLU A 1 79 ? -19.938 14.084 4.161 1.00 61.81 79 GLU A CA 1
ATOM 645 C C . GLU A 1 79 ? -21.034 13.176 4.734 1.00 61.81 79 GLU A C 1
ATOM 647 O O . GLU A 1 79 ? -21.075 11.989 4.393 1.00 61.81 79 GLU A O 1
ATOM 652 N N . PRO A 1 80 ? -21.866 13.669 5.665 1.00 56.03 80 PRO A N 1
ATOM 653 C CA . PRO A 1 80 ? -22.996 12.890 6.137 1.00 56.03 80 PRO A CA 1
ATOM 654 C C . PRO A 1 80 ? -23.892 12.598 4.933 1.00 56.03 80 PRO A C 1
ATOM 656 O O . PRO A 1 80 ? -24.359 13.525 4.276 1.00 56.03 80 PRO A O 1
ATOM 659 N N . GLU A 1 81 ? -24.103 11.317 4.628 1.00 56.22 81 GLU A N 1
ATOM 660 C CA . GLU A 1 81 ? -25.130 10.902 3.677 1.00 56.22 81 GLU A CA 1
ATOM 661 C C . GLU A 1 81 ? -26.472 11.413 4.205 1.00 56.22 81 GLU A C 1
ATOM 663 O O . GLU A 1 81 ? -27.035 10.871 5.159 1.00 56.22 81 GLU A O 1
ATOM 668 N N . THR A 1 82 ? -26.967 12.503 3.621 1.00 50.22 82 THR A N 1
ATOM 669 C CA . THR A 1 82 ? -28.350 12.928 3.796 1.00 50.22 82 THR A CA 1
ATOM 670 C C . THR A 1 82 ? -29.199 11.800 3.226 1.00 50.22 82 THR A C 1
ATOM 672 O O . THR A 1 82 ? -29.244 11.613 2.011 1.00 50.22 82 THR A O 1
ATOM 675 N N . GLN A 1 83 ? -29.804 10.998 4.104 1.00 51.56 83 GLN A N 1
ATOM 676 C CA . GLN A 1 83 ? -30.787 9.993 3.721 1.00 51.56 83 GLN A CA 1
ATOM 677 C C . GLN A 1 83 ? -31.914 10.723 2.991 1.00 51.56 83 GLN A C 1
ATOM 679 O O . GLN A 1 83 ? -32.716 11.419 3.610 1.00 51.56 83 GLN A O 1
ATOM 684 N N . GLY A 1 84 ? -31.900 10.634 1.661 1.00 49.06 84 GLY A N 1
ATOM 685 C CA . GLY A 1 84 ? -32.971 11.132 0.819 1.00 49.06 84 GLY A CA 1
ATOM 686 C C . GLY A 1 84 ? -34.245 10.379 1.164 1.00 49.06 84 GLY A C 1
ATOM 687 O O . GLY A 1 84 ? -34.272 9.149 1.128 1.00 49.06 84 GLY A O 1
ATOM 688 N N . GLU A 1 85 ? -35.263 11.142 1.543 1.00 52.19 85 GLU A N 1
ATOM 689 C CA . GLU A 1 85 ? -36.646 10.712 1.696 1.00 52.19 85 GLU A CA 1
ATOM 690 C C . GLU A 1 85 ? -37.059 9.847 0.497 1.00 52.19 85 GLU A C 1
ATOM 692 O O . GLU A 1 85 ? -36.996 10.286 -0.653 1.00 52.19 85 GLU A O 1
ATOM 697 N N . ASN A 1 86 ? -37.476 8.609 0.767 1.00 47.59 86 ASN A N 1
ATOM 698 C CA . ASN A 1 86 ? -38.277 7.853 -0.190 1.00 47.59 86 ASN A CA 1
ATOM 699 C C . ASN A 1 86 ? -39.733 8.347 -0.089 1.00 47.59 86 ASN A C 1
ATOM 701 O O . ASN A 1 86 ? -40.209 8.505 1.040 1.00 47.59 86 ASN A O 1
ATOM 705 N N . PRO A 1 87 ? -40.431 8.575 -1.218 1.00 62.94 87 PRO A N 1
ATOM 706 C CA . PRO A 1 87 ? -41.870 8.826 -1.222 1.00 62.94 87 PRO A CA 1
ATOM 707 C C . PRO A 1 87 ? -42.686 7.600 -0.790 1.00 62.94 87 PRO A C 1
ATOM 709 O O . PRO A 1 87 ? -42.212 6.454 -0.988 1.00 62.94 87 PRO A O 1
#

Foldseek 3Di:
DCLVCCLFAVVVPVVVVVVVLLVVLVPDPDPVVSVVVVVVVVVVVVPPPDGDRGDDPVSSVVSVVVVVVVVVVVVDDDDPPPPDDDD